Protein AF-A0A370DQH0-F1 (afdb_monomer)

Organism: NCBI:txid2200908

Sequence (135 aa):
MAFMVLGSVLLTGIGASTSDGEEGGSRTAPGDCSPEQKLELQNYVNECCKRGKRACNANQTCDELKANYCKNKRCAEARKNINEACYDGGDEGHKEALCQTRAAITKCVNIMVSENKKCITAKCEPPECNDQEGD

Structure (mmCIF, N/CA/C/O backbone):
data_AF-A0A370DQH0-F1
#
_entry.id   AF-A0A370DQH0-F1
#
loop_
_atom_site.group_PDB
_atom_site.id
_atom_site.type_symbol
_atom_site.label_atom_id
_atom_site.label_alt_id
_atom_site.label_comp_id
_atom_site.label_asym_id
_atom_site.label_entity_id
_atom_site.label_seq_id
_atom_site.pdbx_PDB_ins_code
_atom_site.Cartn_x
_atom_site.Cartn_y
_atom_site.Cartn_z
_atom_site.occupancy
_atom_site.B_iso_or_equiv
_atom_site.auth_seq_id
_atom_site.auth_comp_id
_atom_site.auth_asym_id
_atom_site.auth_atom_id
_atom_site.pdbx_PDB_model_num
ATOM 1 N N . MET A 1 1 ? 11.653 57.136 -53.622 1.00 43.88 1 MET A N 1
ATOM 2 C CA . MET A 1 1 ? 12.457 56.247 -54.483 1.00 43.88 1 MET A CA 1
ATOM 3 C C . MET A 1 1 ? 11.923 54.843 -54.298 1.00 43.88 1 MET A C 1
ATOM 5 O O . MET A 1 1 ? 11.912 54.351 -53.179 1.00 43.88 1 MET A O 1
ATOM 9 N N . ALA A 1 2 ? 11.358 54.289 -55.364 1.00 45.16 2 ALA A N 1
ATOM 10 C CA . ALA A 1 2 ? 10.868 52.923 -55.428 1.00 45.16 2 ALA A CA 1
ATOM 11 C C . ALA A 1 2 ? 12.034 51.988 -55.751 1.00 45.16 2 ALA A C 1
ATOM 13 O O . ALA A 1 2 ? 12.833 52.349 -56.603 1.00 45.16 2 ALA A O 1
ATOM 14 N N . PHE A 1 3 ? 12.073 50.797 -55.154 1.00 47.91 3 PHE A N 1
ATOM 15 C CA . PHE A 1 3 ? 12.552 49.596 -55.839 1.00 47.91 3 PHE A CA 1
ATOM 16 C C . PHE A 1 3 ? 11.735 48.399 -55.355 1.00 47.91 3 PHE A C 1
ATOM 18 O O . PHE A 1 3 ? 11.906 47.888 -54.252 1.00 47.91 3 PHE A O 1
ATOM 25 N N . MET A 1 4 ? 10.797 48.008 -56.215 1.00 45.22 4 MET A N 1
ATOM 26 C CA . MET A 1 4 ? 10.228 46.672 -56.271 1.00 45.22 4 MET A CA 1
ATOM 27 C C . MET A 1 4 ? 11.321 45.711 -56.748 1.00 45.22 4 MET A C 1
ATOM 29 O O . MET A 1 4 ? 11.986 46.004 -57.742 1.00 45.22 4 MET A O 1
ATOM 33 N N . VAL A 1 5 ? 11.454 44.550 -56.108 1.00 56.72 5 VAL A N 1
ATOM 34 C CA . VAL A 1 5 ? 12.062 43.374 -56.738 1.00 56.72 5 VAL A CA 1
ATOM 35 C C . VAL A 1 5 ? 11.067 42.223 -56.658 1.00 56.72 5 VAL A C 1
ATOM 37 O O . VAL A 1 5 ? 10.726 41.722 -55.590 1.00 56.72 5 VAL A O 1
ATOM 40 N N . LEU A 1 6 ? 10.583 41.894 -57.851 1.00 52.44 6 LEU A N 1
ATOM 41 C CA . LEU A 1 6 ? 9.887 40.689 -58.291 1.00 52.44 6 LEU A CA 1
ATOM 42 C C . LEU A 1 6 ? 10.705 39.461 -57.836 1.00 52.44 6 LEU A C 1
ATOM 44 O O . LEU A 1 6 ? 11.912 39.430 -58.030 1.00 52.44 6 LEU A O 1
ATOM 48 N N . GLY A 1 7 ? 10.156 38.485 -57.117 1.00 49.62 7 GLY A N 1
ATOM 49 C CA . GLY A 1 7 ? 9.234 37.489 -57.651 1.00 49.62 7 GLY A CA 1
ATOM 50 C C . GLY A 1 7 ? 10.014 36.264 -58.145 1.00 49.62 7 GLY A C 1
ATOM 51 O O . GLY A 1 7 ? 10.754 36.373 -59.115 1.00 49.62 7 GLY A O 1
ATOM 52 N N . SER A 1 8 ? 9.839 35.104 -57.503 1.00 59.53 8 SER A N 1
ATOM 53 C CA . SER A 1 8 ? 9.912 33.776 -58.140 1.00 59.53 8 SER A CA 1
ATOM 54 C C . SER A 1 8 ? 9.373 32.706 -57.190 1.00 59.53 8 SER A C 1
ATOM 56 O O . SER A 1 8 ? 9.922 32.438 -56.127 1.00 59.53 8 SER A O 1
ATOM 58 N N . VAL A 1 9 ? 8.242 32.148 -57.608 1.00 61.81 9 VAL A N 1
ATOM 59 C CA . VAL A 1 9 ? 7.557 30.965 -57.082 1.00 61.81 9 VAL A CA 1
ATOM 60 C C . VAL A 1 9 ? 8.249 29.722 -57.644 1.00 61.81 9 VAL A C 1
ATOM 62 O O . VAL A 1 9 ? 8.658 29.775 -58.797 1.00 61.81 9 VAL A O 1
ATOM 65 N N . LEU A 1 10 ? 8.323 28.630 -56.874 1.00 53.00 10 LEU A N 1
ATOM 66 C CA . LEU A 1 10 ? 8.240 27.214 -57.302 1.00 53.00 10 LEU A CA 1
ATOM 67 C C . LEU A 1 10 ? 8.283 26.366 -56.008 1.00 53.00 10 LEU A C 1
ATOM 69 O O . LEU A 1 10 ? 9.277 26.384 -55.298 1.00 53.00 10 LEU A O 1
ATOM 73 N N . LEU A 1 11 ? 7.145 25.931 -55.465 1.00 51.28 11 LEU A N 1
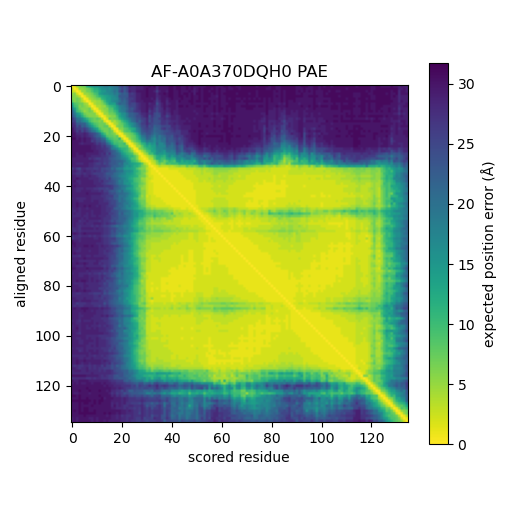ATOM 74 C CA . LEU A 1 11 ? 6.363 24.724 -55.775 1.00 51.28 11 LEU A CA 1
ATOM 75 C C . LEU A 1 11 ? 6.959 23.415 -55.209 1.00 51.28 11 LEU A C 1
ATOM 77 O O . LEU A 1 11 ? 8.107 23.065 -55.454 1.00 51.28 11 LEU A O 1
ATOM 81 N N . THR A 1 12 ? 6.053 22.667 -54.570 1.00 49.97 12 THR A N 1
ATOM 82 C CA . THR A 1 12 ? 6.004 21.213 -54.319 1.00 49.97 12 THR A CA 1
ATOM 83 C C . THR A 1 12 ? 6.847 20.601 -53.199 1.00 49.97 12 THR A C 1
ATOM 85 O O . THR A 1 12 ? 8.065 20.521 -53.266 1.00 49.97 12 THR A O 1
ATOM 88 N N . GLY A 1 13 ? 6.126 20.055 -52.213 1.00 53.56 13 GLY A N 1
ATOM 89 C CA . GLY A 1 13 ? 6.642 19.161 -51.180 1.00 53.56 13 GLY A CA 1
ATOM 90 C C . GLY A 1 13 ? 5.557 18.708 -50.199 1.00 53.56 13 GLY A C 1
ATOM 91 O O . GLY A 1 13 ? 5.629 19.009 -49.016 1.00 53.56 13 GLY A O 1
ATOM 92 N N . ILE A 1 14 ? 4.521 18.039 -50.709 1.00 61.66 14 ILE A N 1
ATOM 93 C CA . ILE A 1 14 ? 3.650 17.129 -49.943 1.00 61.66 14 ILE A CA 1
ATOM 94 C C . ILE A 1 14 ? 4.479 15.948 -49.416 1.00 61.66 14 ILE A C 1
ATOM 96 O O . ILE A 1 14 ? 5.335 15.442 -50.136 1.00 61.66 14 ILE A O 1
ATOM 100 N N . GLY A 1 15 ? 4.184 15.471 -48.208 1.00 49.75 15 GLY A N 1
ATOM 101 C CA . GLY A 1 15 ? 4.763 14.239 -47.659 1.00 49.75 15 GLY A CA 1
ATOM 102 C C . GLY A 1 15 ? 4.825 14.301 -46.139 1.00 49.75 15 GLY A C 1
ATOM 103 O O . GLY A 1 15 ? 5.811 14.746 -45.575 1.00 49.75 15 GLY A O 1
ATOM 104 N N . ALA A 1 16 ? 3.683 14.105 -45.486 1.00 51.62 16 ALA A N 1
ATOM 105 C CA . ALA A 1 16 ? 3.410 12.868 -44.755 1.00 51.62 16 ALA A CA 1
ATOM 106 C C . ALA A 1 16 ? 4.214 12.781 -43.452 1.00 51.62 16 ALA A C 1
ATOM 108 O O . ALA A 1 16 ? 5.340 12.302 -43.395 1.00 51.62 16 ALA A O 1
ATOM 109 N N . SER A 1 17 ? 3.556 13.235 -42.388 1.00 49.81 17 SER A N 1
ATOM 110 C CA . SER A 1 17 ? 3.741 12.720 -41.044 1.00 49.81 17 SER A CA 1
ATOM 111 C C . SER A 1 17 ? 3.643 11.194 -41.093 1.00 49.81 17 SER A C 1
ATOM 113 O O . SER A 1 17 ? 2.547 10.650 -41.196 1.00 49.81 17 SER A O 1
ATOM 115 N N . THR A 1 18 ? 4.775 10.506 -41.019 1.00 45.00 18 THR A N 1
ATOM 116 C CA . THR A 1 18 ? 4.807 9.171 -40.432 1.00 45.00 18 THR A CA 1
ATOM 117 C C . THR A 1 18 ? 5.536 9.315 -39.104 1.00 45.00 18 THR A C 1
ATOM 119 O O . THR A 1 18 ? 6.732 9.105 -38.950 1.00 45.00 18 THR A O 1
ATOM 122 N N . SER A 1 19 ? 4.787 9.763 -38.096 1.00 45.72 19 SER A N 1
ATOM 123 C CA . SER A 1 19 ? 4.982 9.192 -36.771 1.00 45.72 19 SER A CA 1
ATOM 124 C C . SER A 1 19 ? 4.520 7.746 -36.903 1.00 45.72 19 SER A C 1
ATOM 126 O O . SER A 1 19 ? 3.344 7.445 -36.690 1.00 45.72 19 SER A O 1
ATOM 128 N N . ASP A 1 20 ? 5.413 6.902 -37.416 1.00 42.41 20 ASP A N 1
ATOM 129 C CA . ASP A 1 20 ? 5.224 5.467 -37.440 1.00 42.41 20 ASP A CA 1
ATOM 130 C C . ASP A 1 20 ? 4.988 5.041 -35.993 1.00 42.41 20 ASP A C 1
ATOM 132 O O . ASP A 1 20 ? 5.847 5.178 -35.120 1.00 42.41 20 ASP A O 1
ATOM 136 N N . GLY A 1 21 ? 3.753 4.620 -35.728 1.00 49.78 21 GLY A N 1
ATOM 137 C CA . GLY A 1 21 ? 3.436 3.872 -34.535 1.00 49.78 21 GLY A CA 1
ATOM 138 C C . GLY A 1 21 ? 4.179 2.552 -34.628 1.00 49.78 21 GLY A C 1
ATOM 139 O O . GLY A 1 21 ? 3.749 1.645 -35.335 1.00 49.78 21 GLY A O 1
ATOM 140 N N . GLU A 1 22 ? 5.283 2.436 -33.901 1.00 41.12 22 GLU A N 1
ATOM 141 C CA . GLU A 1 22 ? 5.744 1.126 -33.475 1.00 41.12 22 GLU A CA 1
ATOM 142 C C . GLU A 1 22 ? 4.840 0.677 -32.326 1.00 41.12 22 GLU A C 1
ATOM 144 O O . GLU A 1 22 ? 5.103 0.904 -31.146 1.00 41.12 22 GLU A O 1
ATOM 149 N N . GLU A 1 23 ? 3.753 -0.005 -32.696 1.00 52.06 23 GLU A N 1
ATOM 150 C CA . GLU A 1 23 ? 3.172 -1.060 -31.869 1.00 52.06 23 GLU A CA 1
ATOM 151 C C . GLU A 1 23 ? 4.207 -2.189 -31.719 1.00 52.06 23 GLU A C 1
ATOM 153 O O . GLU A 1 23 ? 4.124 -3.258 -32.320 1.00 52.06 23 GLU A O 1
ATOM 158 N N . GLY A 1 24 ? 5.239 -1.926 -30.923 1.00 48.34 24 GLY A N 1
ATOM 159 C CA . GLY A 1 24 ? 6.226 -2.894 -30.485 1.00 48.34 24 GLY A CA 1
ATOM 160 C C . GLY A 1 24 ? 5.869 -3.325 -29.078 1.00 48.34 24 GLY A C 1
ATOM 161 O O . GLY A 1 24 ? 6.402 -2.787 -28.111 1.00 48.34 24 GLY A O 1
ATOM 162 N N . GLY A 1 25 ? 4.956 -4.290 -28.953 1.00 54.38 25 GLY A N 1
ATOM 163 C CA . GLY A 1 25 ? 4.696 -5.000 -27.703 1.00 54.38 25 GLY A CA 1
ATOM 164 C C . GLY A 1 25 ? 5.934 -5.782 -27.271 1.00 54.38 25 GLY A C 1
ATOM 165 O O . GLY A 1 25 ? 5.976 -7.007 -27.390 1.00 54.38 25 GLY A O 1
ATOM 166 N N . SER A 1 26 ? 6.952 -5.071 -26.789 1.00 46.41 26 SER A N 1
ATOM 167 C CA . SER A 1 26 ? 8.106 -5.647 -26.128 1.00 46.41 26 SER A CA 1
ATOM 168 C C . SER A 1 26 ? 7.595 -6.214 -24.817 1.00 46.41 26 SER A C 1
ATOM 170 O O . SER A 1 26 ? 7.402 -5.507 -23.829 1.00 46.41 26 SER A O 1
ATOM 172 N N . ARG A 1 27 ? 7.301 -7.515 -24.820 1.00 51.81 27 ARG A N 1
ATOM 173 C CA . ARG A 1 27 ? 7.301 -8.287 -23.582 1.00 51.81 27 ARG A CA 1
ATOM 174 C C . ARG A 1 27 ? 8.754 -8.379 -23.156 1.00 51.81 27 ARG A C 1
ATOM 176 O O . ARG A 1 27 ? 9.421 -9.380 -23.406 1.00 51.81 27 ARG A O 1
ATOM 183 N N . THR A 1 28 ? 9.255 -7.287 -22.603 1.00 56.41 28 THR A N 1
ATOM 184 C CA . THR A 1 28 ? 10.517 -7.301 -21.904 1.00 56.41 28 THR A CA 1
ATOM 185 C C . THR A 1 28 ? 10.440 -8.329 -20.786 1.00 56.41 28 THR A C 1
ATOM 187 O O . THR A 1 28 ? 9.364 -8.625 -20.251 1.00 56.41 28 THR A O 1
ATOM 190 N N . ALA A 1 29 ? 11.577 -8.960 -20.506 1.00 59.84 29 ALA A N 1
ATOM 191 C CA . ALA A 1 29 ? 11.666 -9.904 -19.409 1.00 59.84 29 ALA A CA 1
ATOM 192 C C . ALA A 1 29 ? 11.179 -9.229 -18.108 1.00 59.84 29 ALA A C 1
ATOM 194 O O . ALA A 1 29 ? 11.258 -8.001 -17.992 1.00 59.84 29 ALA A O 1
ATOM 195 N N . PRO A 1 30 ? 10.661 -9.990 -17.127 1.00 57.16 30 PRO A N 1
ATOM 196 C CA . PRO A 1 30 ? 10.395 -9.443 -15.800 1.00 57.16 30 PRO A CA 1
ATOM 197 C C . PRO A 1 30 ? 11.626 -8.664 -15.317 1.00 57.16 30 PRO A C 1
ATOM 199 O O . PRO A 1 30 ? 12.727 -9.206 -15.330 1.00 57.16 30 PRO A O 1
ATOM 202 N N . GLY A 1 31 ? 11.462 -7.384 -14.963 1.00 65.88 31 GLY A N 1
ATOM 203 C CA . GLY A 1 31 ? 12.598 -6.512 -14.629 1.00 65.88 31 GLY A CA 1
ATOM 204 C C . GLY A 1 31 ? 13.014 -5.496 -15.695 1.00 65.88 31 GLY A C 1
ATOM 205 O O . GLY A 1 31 ? 13.703 -4.542 -15.353 1.00 65.88 31 GLY A O 1
ATOM 206 N N . ASP A 1 32 ? 12.539 -5.621 -16.933 1.00 73.31 32 ASP A N 1
ATOM 207 C CA . ASP A 1 32 ? 12.969 -4.777 -18.055 1.00 73.31 32 ASP A CA 1
ATOM 208 C C . ASP A 1 32 ? 11.830 -3.887 -18.597 1.00 73.31 32 ASP A C 1
ATOM 210 O O . ASP A 1 32 ? 11.658 -3.753 -19.797 1.00 73.31 32 ASP A O 1
ATOM 214 N N . CYS A 1 33 ? 10.996 -3.256 -17.766 1.00 87.06 33 CYS A N 1
ATOM 215 C CA . CYS A 1 33 ? 9.937 -2.364 -18.284 1.00 87.06 33 CYS A CA 1
ATOM 216 C C . CYS A 1 33 ? 10.450 -1.346 -19.320 1.00 87.06 33 CYS A C 1
ATOM 218 O O . CYS A 1 33 ? 11.496 -0.721 -19.114 1.00 87.06 33 CYS A O 1
ATOM 220 N N . SER A 1 34 ? 9.664 -1.105 -20.378 1.00 91.38 34 SER A N 1
ATOM 221 C CA . SER A 1 34 ? 9.924 0.035 -21.265 1.00 91.38 34 SER A CA 1
ATOM 222 C C . SER A 1 34 ? 9.852 1.354 -20.474 1.00 91.38 34 SER A C 1
ATOM 224 O O . SER A 1 34 ? 9.197 1.411 -19.421 1.00 91.38 34 SER A O 1
ATOM 226 N N . PRO A 1 35 ? 10.495 2.437 -20.947 1.00 91.38 35 PRO A N 1
ATOM 227 C CA . PRO A 1 35 ? 10.385 3.748 -20.310 1.00 91.38 35 PRO A CA 1
ATOM 228 C C . PRO A 1 35 ? 8.931 4.202 -20.106 1.00 91.38 35 PRO A C 1
ATOM 230 O O . PRO A 1 35 ? 8.595 4.724 -19.043 1.00 91.38 35 PRO A O 1
ATOM 233 N N . GLU A 1 36 ? 8.062 3.949 -21.084 1.00 92.62 36 GLU A N 1
ATOM 234 C CA . GLU A 1 36 ? 6.638 4.294 -21.065 1.00 92.62 36 GLU A CA 1
ATOM 235 C C . GLU A 1 36 ? 5.880 3.471 -20.018 1.00 92.62 36 GLU A C 1
ATOM 237 O O . GLU A 1 36 ? 5.190 4.041 -19.174 1.00 92.62 36 GLU A O 1
ATOM 242 N N . GLN A 1 37 ? 6.071 2.147 -20.000 1.00 93.12 37 GLN A N 1
ATOM 243 C CA . GLN A 1 37 ? 5.452 1.259 -19.006 1.00 93.12 37 GLN A CA 1
ATOM 244 C C . GLN A 1 37 ? 5.885 1.616 -17.583 1.00 93.12 37 GLN A C 1
ATOM 246 O O . GLN A 1 37 ? 5.074 1.669 -16.656 1.00 93.12 37 GLN A O 1
ATOM 251 N N . LYS A 1 38 ? 7.181 1.889 -17.400 1.00 93.62 38 LYS A N 1
ATOM 252 C CA . LYS A 1 38 ? 7.725 2.307 -16.109 1.00 93.62 38 LYS A CA 1
ATOM 253 C C . LYS A 1 38 ? 7.109 3.630 -15.661 1.00 93.62 38 LYS A C 1
ATOM 255 O O . LYS A 1 38 ? 6.770 3.763 -14.486 1.00 93.62 38 LYS A O 1
ATOM 260 N N . LEU A 1 39 ? 6.962 4.594 -16.571 1.00 94.88 39 LEU A N 1
ATOM 261 C CA . LEU A 1 39 ? 6.333 5.882 -16.287 1.00 94.88 39 LEU A CA 1
ATOM 262 C C . LEU A 1 39 ? 4.868 5.711 -15.870 1.00 94.88 39 LEU A C 1
ATOM 264 O O . LEU A 1 39 ? 4.464 6.264 -14.848 1.00 94.88 39 LEU A O 1
ATOM 268 N N . GLU A 1 40 ? 4.097 4.918 -16.611 1.00 95.50 40 GLU A N 1
ATOM 269 C CA . GLU A 1 40 ? 2.691 4.632 -16.312 1.00 95.50 40 GLU A CA 1
ATOM 270 C C . GLU A 1 40 ? 2.529 3.995 -14.925 1.00 95.50 40 GLU A C 1
ATOM 272 O O . GLU A 1 40 ? 1.815 4.521 -14.067 1.00 95.50 40 GLU A O 1
ATOM 277 N N . LEU A 1 41 ? 3.270 2.920 -14.646 1.00 94.44 41 LEU A N 1
ATOM 278 C CA . LEU A 1 41 ? 3.215 2.230 -13.356 1.00 94.44 41 LEU A CA 1
ATOM 279 C C . LEU A 1 41 ? 3.703 3.119 -12.205 1.00 94.44 41 LEU A C 1
ATOM 281 O O . LEU A 1 41 ? 3.167 3.066 -11.095 1.00 94.44 41 LEU A O 1
ATOM 285 N N . GLN A 1 42 ? 4.693 3.979 -12.452 1.00 95.81 42 GLN A N 1
ATOM 286 C CA . GLN A 1 42 ? 5.172 4.929 -11.455 1.00 95.81 42 GLN A CA 1
ATOM 287 C C . GLN A 1 42 ? 4.140 6.025 -11.162 1.00 95.81 42 GLN A C 1
ATOM 289 O O . GLN A 1 42 ? 3.996 6.418 -9.997 1.00 95.81 42 GLN A O 1
ATOM 294 N N . ASN A 1 43 ? 3.413 6.499 -12.176 1.00 95.56 43 ASN A N 1
ATOM 295 C CA . ASN A 1 43 ? 2.294 7.426 -12.014 1.00 95.56 43 ASN A CA 1
ATOM 296 C C .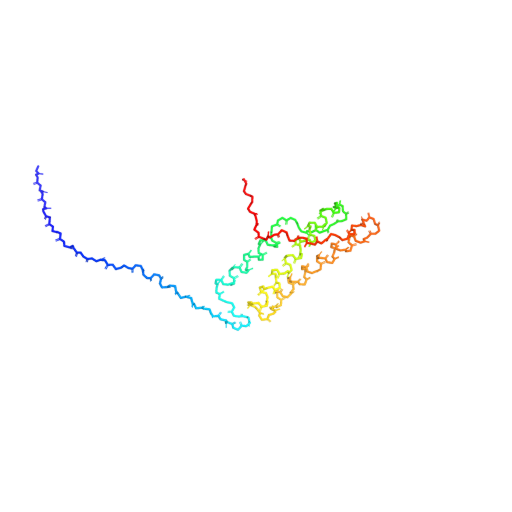 ASN A 1 43 ? 1.163 6.772 -11.225 1.00 95.56 43 ASN A C 1
ATOM 298 O O . ASN A 1 43 ? 0.709 7.354 -10.242 1.00 95.56 43 ASN A O 1
ATOM 302 N N . TYR A 1 44 ? 0.824 5.522 -11.535 1.00 93.81 44 TYR A N 1
ATOM 303 C CA . TYR A 1 44 ? -0.168 4.761 -10.781 1.00 93.81 44 TYR A CA 1
ATOM 304 C C . TYR A 1 44 ? 0.217 4.595 -9.298 1.00 93.81 44 TYR A C 1
ATOM 306 O O . TYR A 1 44 ? -0.601 4.805 -8.395 1.00 93.81 44 TYR A O 1
ATOM 314 N N . VAL A 1 45 ? 1.496 4.317 -9.004 1.00 95.56 45 VAL A N 1
ATOM 315 C CA . VAL A 1 45 ? 2.018 4.342 -7.625 1.00 95.56 45 VAL A CA 1
ATOM 316 C C . VAL A 1 45 ? 1.861 5.727 -7.002 1.00 95.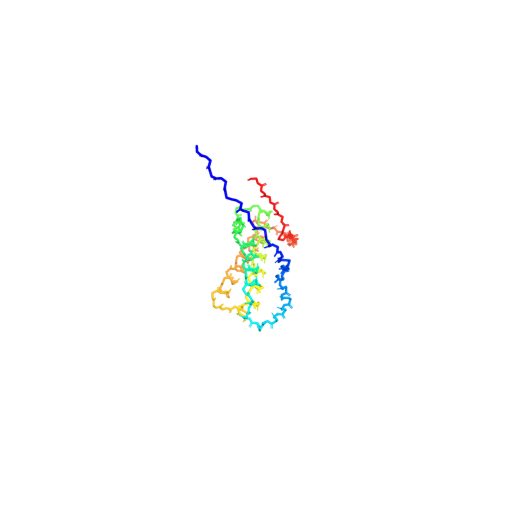56 45 VAL A C 1
ATOM 318 O O . VAL A 1 45 ? 1.453 5.830 -5.845 1.00 95.56 45 VAL A O 1
ATOM 321 N N . ASN A 1 46 ? 2.180 6.802 -7.723 1.00 94.75 46 ASN A N 1
ATOM 322 C CA . ASN A 1 46 ? 2.047 8.161 -7.199 1.00 94.75 46 ASN A CA 1
ATOM 323 C C . ASN A 1 46 ? 0.589 8.489 -6.857 1.00 94.75 46 ASN A C 1
ATOM 325 O O . ASN A 1 46 ? 0.319 8.986 -5.762 1.00 94.75 46 ASN A O 1
ATOM 329 N N . GLU A 1 47 ? -0.347 8.156 -7.734 1.00 93.06 47 GLU A N 1
ATOM 330 C CA . GLU A 1 47 ? -1.774 8.379 -7.523 1.00 93.06 47 GLU A CA 1
ATOM 331 C C . GLU A 1 47 ? -2.294 7.617 -6.304 1.00 93.06 47 GLU A C 1
ATOM 333 O O . GLU A 1 47 ? -2.925 8.209 -5.426 1.00 93.06 47 GLU A O 1
ATOM 338 N N . CYS A 1 48 ? -1.952 6.332 -6.183 1.00 91.94 48 CYS A N 1
ATOM 339 C CA . CYS A 1 48 ? -2.422 5.490 -5.085 1.00 91.94 48 CYS A CA 1
ATOM 340 C C . CYS A 1 48 ? -1.736 5.800 -3.744 1.00 91.94 48 CYS A C 1
ATOM 342 O O . CYS A 1 48 ? -2.345 5.687 -2.676 1.00 91.94 48 CYS A O 1
ATOM 344 N N . CYS A 1 49 ? -0.446 6.149 -3.767 1.00 94.75 49 CYS A N 1
ATOM 345 C CA . CYS A 1 49 ? 0.376 6.246 -2.561 1.00 94.75 49 CYS A CA 1
ATOM 346 C C . CYS A 1 49 ? 0.626 7.678 -2.083 1.00 94.75 49 CYS A C 1
ATOM 348 O O . CYS A 1 49 ? 0.880 7.868 -0.891 1.00 94.75 49 CYS A O 1
ATOM 350 N N . LYS A 1 50 ? 0.615 8.686 -2.957 1.00 89.94 50 LYS A N 1
ATOM 351 C CA . LYS A 1 50 ? 0.973 10.064 -2.576 1.00 89.94 50 LYS A CA 1
ATOM 352 C C . LYS A 1 50 ? -0.240 10.971 -2.385 1.00 89.94 50 LYS A C 1
ATOM 354 O O . LYS A 1 50 ? -0.100 12.022 -1.766 1.00 89.94 50 LYS A O 1
ATOM 359 N N . ARG A 1 51 ? -1.431 10.569 -2.842 1.00 85.75 51 ARG A N 1
ATOM 360 C CA . ARG A 1 51 ? -2.652 11.367 -2.675 1.00 85.75 51 ARG A CA 1
ATOM 361 C C . ARG A 1 51 ? -3.271 11.176 -1.287 1.00 85.75 51 ARG A C 1
ATOM 363 O O . ARG A 1 51 ? -3.688 10.083 -0.903 1.00 85.75 51 ARG A O 1
ATOM 370 N N . GLY A 1 52 ? -3.381 12.283 -0.555 1.00 83.94 52 GLY A N 1
ATOM 371 C CA . GLY A 1 52 ? -4.112 12.376 0.708 1.00 83.94 52 GLY A CA 1
ATOM 372 C C . GLY A 1 52 ? -3.499 11.607 1.886 1.00 83.94 52 G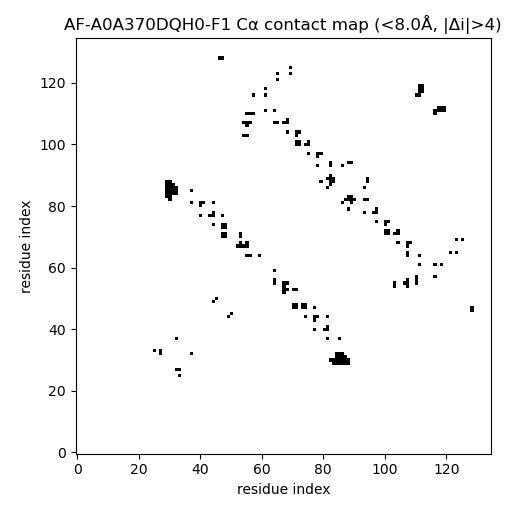LY A C 1
ATOM 373 O O . GLY A 1 52 ? -2.449 10.970 1.804 1.00 83.94 52 GLY A O 1
ATOM 374 N N . LYS A 1 53 ? -4.178 11.675 3.037 1.00 88.50 53 LYS A N 1
ATOM 375 C CA . LYS A 1 53 ? -3.775 10.942 4.246 1.00 88.50 53 LYS A CA 1
ATOM 376 C C . LYS A 1 53 ? -4.112 9.455 4.101 1.00 88.50 53 LYS A C 1
ATOM 378 O O . LYS A 1 53 ? -5.224 9.107 3.708 1.00 88.50 53 LYS A O 1
ATOM 383 N N . ARG A 1 54 ? -3.154 8.596 4.468 1.00 92.81 54 ARG A N 1
ATOM 384 C CA . ARG A 1 54 ? -3.308 7.128 4.534 1.00 92.81 54 ARG A CA 1
ATOM 385 C C . ARG A 1 54 ? -2.986 6.534 5.903 1.00 92.81 54 ARG A C 1
ATOM 387 O O . ARG A 1 54 ? -3.270 5.367 6.144 1.00 92.81 54 ARG A O 1
ATOM 394 N N . ALA A 1 55 ? -2.365 7.295 6.800 1.00 93.25 55 ALA A N 1
ATOM 395 C CA . ALA A 1 55 ? -2.013 6.788 8.121 1.00 93.25 55 ALA A CA 1
ATOM 396 C C . ALA A 1 55 ? -3.278 6.460 8.929 1.00 93.25 55 ALA A C 1
ATOM 398 O O . ALA A 1 55 ? -4.209 7.262 8.965 1.00 93.25 55 ALA A O 1
ATOM 399 N N . CYS A 1 56 ? -3.284 5.303 9.588 1.00 93.94 56 CYS A N 1
ATOM 400 C CA . CYS A 1 56 ? -4.339 4.907 10.515 1.00 93.94 56 CYS A CA 1
ATOM 401 C C . CYS A 1 56 ? -3.939 5.213 11.964 1.00 93.94 56 CYS A C 1
ATOM 403 O O . CYS A 1 56 ? -2.814 4.908 12.380 1.00 93.94 56 CYS A O 1
ATOM 405 N N . ASN A 1 57 ? -4.846 5.815 12.731 1.00 94.81 57 ASN A N 1
ATOM 40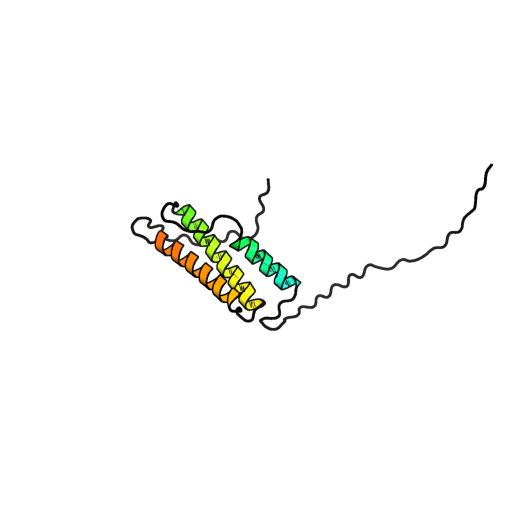6 C CA . ASN A 1 57 ? -4.684 6.119 14.152 1.00 94.81 57 ASN A CA 1
ATOM 407 C C . ASN A 1 57 ? -5.998 5.899 14.929 1.00 94.81 57 ASN A C 1
ATOM 409 O O . ASN A 1 57 ? -7.074 5.848 14.343 1.00 94.81 57 ASN A O 1
ATOM 413 N N . ALA A 1 58 ? -5.905 5.741 16.253 1.00 93.50 58 ALA A N 1
ATOM 414 C CA . ALA A 1 58 ? -7.039 5.337 17.092 1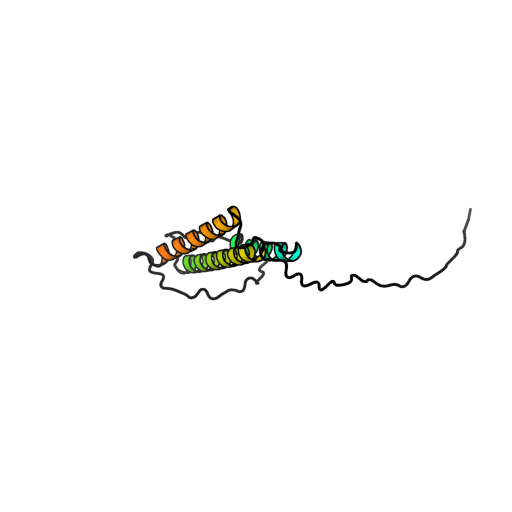.00 93.50 58 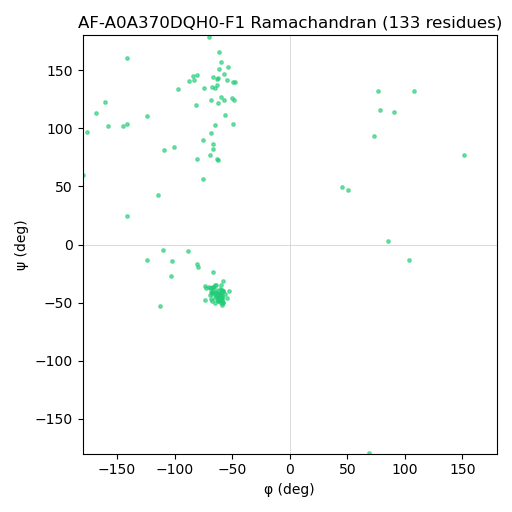ALA A CA 1
ATOM 415 C C . ALA A 1 58 ? -8.174 6.378 17.165 1.00 93.50 58 ALA A C 1
ATOM 417 O O . ALA A 1 58 ? -9.330 6.015 17.403 1.00 93.50 58 ALA A O 1
ATOM 418 N N . ASN A 1 59 ? -7.862 7.654 16.919 1.00 93.62 59 ASN A N 1
ATOM 419 C CA . ASN A 1 59 ? -8.813 8.759 17.045 1.00 93.62 59 ASN A CA 1
ATOM 420 C C . ASN A 1 59 ? -9.743 8.879 15.830 1.00 93.62 59 ASN A C 1
ATOM 422 O O . ASN A 1 59 ? -10.815 9.461 15.943 1.00 93.62 59 ASN A O 1
ATOM 426 N N . GLN A 1 60 ? -9.367 8.297 14.692 1.00 94.12 60 GLN A N 1
ATOM 427 C CA . GLN A 1 60 ? -10.157 8.344 13.460 1.00 94.12 60 GLN A CA 1
ATOM 428 C C . GLN A 1 60 ? -11.470 7.589 13.574 1.00 94.12 60 GLN A C 1
ATOM 430 O O . GLN A 1 60 ? -11.493 6.528 14.180 1.00 94.12 60 GLN A O 1
ATOM 435 N N . THR A 1 61 ? -12.550 8.051 12.957 1.00 93.19 61 THR A N 1
ATOM 436 C CA . THR A 1 61 ? -13.812 7.303 12.878 1.00 93.19 61 THR A CA 1
ATOM 437 C C . THR A 1 61 ? -13.633 5.975 12.133 1.00 93.19 61 THR A C 1
ATOM 439 O O . THR A 1 61 ? -12.628 5.738 11.455 1.00 93.19 61 THR A O 1
ATOM 442 N N . CYS A 1 62 ? -14.611 5.072 12.242 1.00 91.56 62 CYS A N 1
ATOM 443 C CA . CYS A 1 62 ? -14.560 3.830 11.472 1.00 91.56 62 CYS A CA 1
ATOM 444 C C . CYS A 1 62 ? -14.521 4.079 9.960 1.00 91.56 62 CYS A C 1
ATOM 446 O O . CYS A 1 62 ? -13.835 3.342 9.257 1.00 91.56 62 CYS A O 1
ATOM 448 N N . ASP A 1 63 ? -15.197 5.112 9.461 1.00 90.81 63 ASP A N 1
ATOM 449 C CA . ASP A 1 63 ? -15.213 5.417 8.029 1.00 90.81 63 ASP A CA 1
ATOM 450 C C . ASP A 1 63 ? -13.879 6.001 7.560 1.00 90.81 63 ASP A C 1
ATOM 452 O O . ASP A 1 63 ? -13.365 5.603 6.516 1.00 90.81 63 ASP A O 1
ATOM 456 N N . GLU A 1 64 ? -13.235 6.835 8.378 1.00 92.56 64 GLU A N 1
ATOM 457 C CA . GLU A 1 64 ? -11.875 7.312 8.113 1.00 92.56 64 GLU A CA 1
ATOM 458 C C . GLU A 1 64 ? -10.849 6.166 8.110 1.00 92.56 64 GLU A C 1
ATOM 460 O O . GLU A 1 64 ? -9.976 6.108 7.238 1.00 92.56 64 GLU A O 1
ATOM 465 N N . LEU A 1 65 ? -10.953 5.228 9.059 1.00 92.38 65 LEU A N 1
ATOM 466 C CA . LEU A 1 65 ? -10.097 4.039 9.108 1.00 92.38 65 LEU A CA 1
ATOM 467 C C . LEU A 1 65 ? -10.313 3.136 7.893 1.00 92.38 65 LEU A C 1
ATOM 469 O O . LEU A 1 65 ? -9.335 2.688 7.296 1.00 92.38 65 LEU A O 1
ATOM 473 N N . LYS A 1 66 ? -11.571 2.908 7.494 1.00 90.81 66 LYS A N 1
ATOM 474 C CA . LYS A 1 66 ? -11.916 2.146 6.285 1.00 90.81 66 LYS A CA 1
ATOM 475 C C . LYS A 1 66 ? -11.355 2.819 5.034 1.00 90.81 66 LYS A C 1
ATOM 477 O O . LYS A 1 66 ? -10.676 2.160 4.251 1.00 90.81 66 LYS A O 1
ATOM 482 N N . ALA A 1 67 ? -11.559 4.126 4.870 1.00 91.31 67 ALA A N 1
ATOM 483 C CA . ALA A 1 67 ? -11.040 4.876 3.728 1.00 91.31 67 ALA A CA 1
ATOM 484 C C . ALA A 1 67 ? -9.508 4.782 3.641 1.00 91.31 67 ALA A C 1
ATOM 486 O O . ALA A 1 67 ? -8.950 4.515 2.575 1.00 91.31 67 ALA A O 1
ATOM 487 N N . ASN A 1 68 ? -8.811 4.933 4.768 1.00 92.69 68 ASN A N 1
ATOM 488 C CA . ASN A 1 68 ? -7.354 4.837 4.812 1.00 92.69 68 ASN A CA 1
ATOM 489 C C . ASN A 1 68 ? -6.845 3.405 4.598 1.00 92.69 68 ASN A C 1
ATOM 491 O O . ASN A 1 68 ? -5.837 3.212 3.916 1.00 92.69 68 ASN A O 1
ATOM 495 N N . TYR A 1 69 ? -7.547 2.396 5.117 1.00 92.50 69 TYR A N 1
ATOM 496 C CA . TYR A 1 69 ? -7.281 0.987 4.826 1.00 92.50 69 TYR A CA 1
ATOM 497 C C . TYR A 1 69 ? -7.374 0.707 3.318 1.00 92.50 69 TYR A C 1
ATOM 499 O O . TYR A 1 69 ? -6.424 0.172 2.744 1.00 92.50 69 TYR A O 1
ATOM 507 N N . CYS A 1 70 ? -8.449 1.153 2.656 1.00 91.31 70 CYS A N 1
ATOM 508 C CA . CYS A 1 70 ? -8.627 1.009 1.208 1.00 91.31 70 CYS A CA 1
ATOM 509 C C . CYS A 1 70 ? -7.497 1.683 0.416 1.00 91.31 70 CYS A C 1
ATOM 511 O O . CYS A 1 70 ? -6.915 1.061 -0.473 1.00 91.31 70 CYS A O 1
ATOM 513 N N . LYS A 1 71 ? -7.121 2.919 0.773 1.00 92.50 71 LYS A N 1
ATOM 514 C CA . LYS A 1 71 ? -6.002 3.630 0.128 1.00 92.50 71 LYS A CA 1
ATOM 515 C C . LYS A 1 71 ? -4.673 2.886 0.288 1.00 92.50 71 LYS A C 1
ATOM 517 O O . LYS A 1 71 ? -3.910 2.776 -0.668 1.00 92.50 71 LYS A O 1
ATOM 522 N N . ASN A 1 72 ? -4.384 2.341 1.474 1.00 93.56 72 ASN A N 1
ATOM 523 C CA . ASN A 1 72 ? -3.165 1.553 1.677 1.00 93.56 72 ASN A CA 1
ATOM 524 C C . ASN A 1 72 ? -3.175 0.243 0.882 1.00 93.56 72 ASN A C 1
ATOM 526 O O . ASN A 1 72 ? -2.126 -0.131 0.362 1.00 93.56 72 ASN A O 1
ATOM 530 N N . LYS A 1 73 ? -4.326 -0.430 0.736 1.00 92.69 73 LYS A N 1
ATOM 531 C CA . LYS A 1 73 ? -4.423 -1.620 -0.125 1.00 92.69 73 LYS A CA 1
ATOM 532 C C . LYS A 1 73 ? -4.092 -1.301 -1.580 1.00 92.69 73 LYS A C 1
ATOM 534 O O . LYS A 1 73 ? -3.259 -1.996 -2.148 1.00 92.69 73 LYS A O 1
ATOM 539 N N . ARG A 1 74 ? -4.656 -0.226 -2.141 1.00 92.69 74 ARG A N 1
ATOM 540 C CA . ARG A 1 74 ? -4.346 0.211 -3.516 1.00 92.69 74 ARG A CA 1
ATOM 541 C C . ARG A 1 74 ? -2.884 0.584 -3.685 1.00 92.69 74 ARG A C 1
ATOM 543 O O . ARG A 1 74 ? -2.248 0.172 -4.642 1.00 92.69 74 ARG A O 1
ATOM 550 N N . CYS A 1 75 ? -2.318 1.299 -2.713 1.00 95.56 75 CYS A N 1
ATOM 551 C CA . CYS A 1 75 ? -0.890 1.602 -2.722 1.00 95.56 75 CYS A CA 1
ATOM 552 C C . CYS A 1 75 ? -0.029 0.323 -2.711 1.00 95.56 75 CYS A C 1
ATOM 554 O O . CYS A 1 75 ? 0.959 0.244 -3.438 1.00 95.56 75 CYS A O 1
ATOM 556 N N . ALA A 1 76 ? -0.396 -0.696 -1.924 1.00 93.88 76 ALA A N 1
ATOM 557 C CA . ALA A 1 76 ? 0.334 -1.964 -1.900 1.00 93.88 76 ALA A CA 1
ATOM 558 C C . ALA A 1 76 ? 0.205 -2.730 -3.222 1.00 93.88 76 ALA A C 1
ATOM 560 O O . ALA A 1 76 ? 1.177 -3.332 -3.666 1.00 93.88 76 ALA A O 1
ATOM 561 N N . GLU A 1 77 ? -0.966 -2.695 -3.852 1.00 94.44 77 GLU A N 1
ATOM 562 C CA . GLU A 1 77 ? -1.195 -3.285 -5.171 1.00 94.44 77 GLU A CA 1
ATOM 563 C C . GLU A 1 77 ? -0.372 -2.581 -6.255 1.00 94.44 77 GLU A C 1
ATOM 565 O O . GLU A 1 77 ? 0.399 -3.236 -6.944 1.00 94.44 77 GLU A O 1
ATOM 570 N N . ALA A 1 78 ? -0.418 -1.248 -6.328 1.00 95.25 78 ALA A N 1
ATOM 571 C CA . ALA A 1 78 ? 0.389 -0.472 -7.271 1.00 95.25 78 ALA A CA 1
ATOM 572 C C . ALA A 1 78 ? 1.893 -0.754 -7.112 1.00 95.25 78 ALA A C 1
ATOM 574 O O . ALA A 1 78 ? 2.605 -0.956 -8.095 1.00 95.25 78 ALA A O 1
ATOM 575 N N . ARG A 1 79 ? 2.378 -0.831 -5.862 1.00 95.62 79 ARG A N 1
ATOM 576 C CA . ARG A 1 79 ? 3.769 -1.206 -5.572 1.00 95.62 79 ARG A CA 1
ATOM 577 C C . ARG A 1 79 ? 4.087 -2.635 -5.991 1.00 95.62 79 ARG A C 1
ATOM 579 O O . ARG A 1 79 ? 5.150 -2.875 -6.540 1.00 95.62 79 ARG A O 1
ATOM 586 N N . LYS A 1 80 ? 3.187 -3.586 -5.743 1.00 93.56 80 LYS A N 1
ATOM 587 C CA . LYS A 1 80 ? 3.371 -4.966 -6.194 1.00 93.56 80 LYS A CA 1
ATOM 588 C C . LYS A 1 80 ? 3.492 -5.018 -7.722 1.00 93.56 80 LYS A C 1
ATOM 590 O O . LYS A 1 80 ? 4.438 -5.620 -8.214 1.00 93.56 80 LYS A O 1
ATOM 595 N N . ASN A 1 81 ? 2.611 -4.321 -8.438 1.00 93.31 81 ASN A N 1
ATOM 596 C CA . ASN A 1 81 ? 2.581 -4.322 -9.899 1.00 93.31 81 ASN A CA 1
ATOM 597 C C . ASN A 1 81 ? 3.879 -3.764 -10.499 1.00 93.31 81 ASN A C 1
ATOM 599 O O . ASN A 1 81 ? 4.473 -4.415 -11.353 1.00 93.31 81 ASN A O 1
ATOM 603 N N . ILE A 1 82 ? 4.366 -2.606 -10.028 1.00 94.56 82 ILE A N 1
ATOM 604 C CA . ILE A 1 82 ? 5.631 -2.055 -10.540 1.00 94.56 82 ILE A CA 1
ATOM 605 C C . ILE A 1 82 ? 6.833 -2.933 -10.165 1.00 94.56 82 ILE A C 1
ATOM 607 O O . ILE A 1 82 ? 7.732 -3.100 -10.983 1.00 94.56 82 ILE A O 1
ATOM 611 N N . ASN A 1 83 ? 6.845 -3.531 -8.967 1.00 89.06 83 ASN A N 1
ATOM 612 C CA . ASN A 1 83 ? 7.911 -4.440 -8.542 1.00 89.06 83 ASN A CA 1
ATOM 613 C C . ASN A 1 83 ? 7.989 -5.676 -9.448 1.00 89.06 83 ASN A C 1
ATOM 615 O O . ASN A 1 83 ? 9.075 -6.065 -9.864 1.00 89.06 83 ASN A O 1
ATOM 619 N N . GLU A 1 84 ? 6.843 -6.293 -9.738 1.00 89.56 84 GLU A N 1
ATOM 620 C CA . GLU A 1 84 ? 6.754 -7.494 -10.573 1.00 89.56 84 GLU A CA 1
ATOM 621 C C . GLU A 1 84 ? 7.076 -7.193 -12.038 1.00 89.56 84 GLU A C 1
ATOM 623 O O . GLU A 1 84 ? 7.841 -7.931 -12.652 1.00 89.56 84 GLU A O 1
ATOM 628 N N . ALA A 1 85 ? 6.550 -6.094 -12.581 1.00 90.19 85 ALA A N 1
ATOM 629 C CA . ALA A 1 85 ? 6.757 -5.742 -13.981 1.00 90.19 85 ALA A CA 1
ATOM 630 C C . ALA A 1 85 ? 8.178 -5.218 -14.251 1.00 90.19 85 ALA A C 1
ATOM 632 O O . ALA A 1 85 ? 8.837 -5.660 -15.188 1.00 90.19 85 ALA A O 1
ATOM 633 N N . CYS A 1 86 ? 8.664 -4.288 -13.425 1.00 92.88 86 CYS A N 1
ATOM 634 C CA . CYS A 1 86 ? 9.829 -3.465 -13.760 1.00 92.88 86 CYS A CA 1
ATOM 635 C C . CYS A 1 86 ? 11.086 -3.772 -12.952 1.00 92.88 86 CYS A C 1
ATOM 637 O O . CYS A 1 86 ? 12.112 -3.152 -13.210 1.00 92.88 86 CYS A O 1
ATOM 639 N N . TYR A 1 87 ? 11.017 -4.668 -11.963 1.00 90.19 87 TYR A N 1
ATOM 640 C CA . TYR A 1 87 ? 12.135 -4.922 -11.049 1.00 90.19 87 TYR A CA 1
ATOM 641 C C . TYR A 1 87 ? 12.300 -6.405 -10.678 1.00 90.19 87 TYR A C 1
ATOM 643 O O . TYR A 1 87 ? 12.812 -6.696 -9.599 1.00 90.19 87 TYR A O 1
ATOM 651 N N . ASP A 1 88 ? 11.827 -7.334 -11.517 1.00 88.50 88 ASP A N 1
ATOM 652 C CA . ASP A 1 88 ? 11.933 -8.790 -11.306 1.00 88.50 88 ASP A CA 1
ATOM 653 C C . ASP A 1 88 ? 11.442 -9.234 -9.907 1.00 88.50 88 ASP A C 1
ATOM 655 O O . ASP A 1 88 ? 12.110 -9.915 -9.128 1.00 88.50 88 ASP A O 1
ATOM 659 N N . GLY A 1 89 ? 10.267 -8.730 -9.516 1.00 80.19 89 GLY A N 1
ATOM 660 C CA . GLY A 1 89 ? 9.691 -8.950 -8.183 1.00 80.19 89 GLY A CA 1
ATOM 661 C C . GLY A 1 89 ? 10.173 -7.968 -7.103 1.00 80.19 89 GLY A C 1
ATOM 662 O O . GLY A 1 89 ? 9.751 -8.065 -5.945 1.00 80.19 89 GLY A O 1
ATOM 663 N N . GLY A 1 90 ? 11.000 -6.988 -7.467 1.00 84.50 90 GLY A N 1
ATOM 664 C CA . GLY A 1 90 ? 11.454 -5.875 -6.637 1.00 84.50 90 GLY A CA 1
ATOM 665 C C . GLY A 1 90 ? 12.918 -5.992 -6.212 1.00 84.50 90 GLY A C 1
ATOM 666 O O . GLY A 1 90 ? 13.340 -7.007 -5.652 1.00 84.50 90 GLY A O 1
ATOM 667 N N . ASP A 1 91 ? 13.673 -4.906 -6.373 1.00 88.62 91 ASP A N 1
ATOM 668 C CA . ASP A 1 91 ? 14.938 -4.710 -5.659 1.00 88.62 91 ASP A CA 1
ATOM 669 C C . ASP A 1 91 ? 14.704 -4.455 -4.155 1.00 88.62 91 ASP A C 1
ATOM 671 O O . ASP A 1 91 ? 13.567 -4.438 -3.673 1.00 88.62 91 ASP A O 1
ATOM 675 N N . GLU A 1 92 ? 15.781 -4.292 -3.387 1.00 87.31 92 GLU A N 1
ATOM 676 C CA . GLU A 1 92 ? 15.714 -4.086 -1.936 1.00 87.31 92 GLU A CA 1
ATOM 677 C C . GLU A 1 92 ? 14.813 -2.901 -1.545 1.00 87.31 92 GLU A C 1
ATOM 679 O O . GLU A 1 92 ? 13.937 -3.047 -0.688 1.00 87.31 92 GLU A O 1
ATOM 684 N N . GLY A 1 93 ? 14.949 -1.756 -2.220 1.00 85.56 93 GLY A N 1
ATOM 685 C CA . GLY A 1 93 ? 14.152 -0.562 -1.934 1.00 85.56 93 GLY A CA 1
ATOM 686 C C . GLY A 1 93 ? 12.678 -0.744 -2.297 1.00 85.56 93 GLY A C 1
ATOM 687 O O . GLY A 1 93 ? 11.781 -0.356 -1.543 1.00 85.56 93 GLY A O 1
ATOM 688 N N . HIS A 1 94 ? 12.409 -1.389 -3.428 1.00 88.81 94 HIS A N 1
ATOM 689 C CA . HIS A 1 94 ? 11.062 -1.702 -3.896 1.00 88.81 94 HIS A CA 1
ATOM 690 C C . HIS A 1 94 ? 10.351 -2.722 -2.994 1.00 88.81 94 HIS A C 1
ATOM 692 O O . HIS A 1 94 ? 9.161 -2.561 -2.681 1.00 88.81 94 HIS A O 1
ATOM 698 N N . LYS A 1 95 ? 11.071 -3.748 -2.525 1.00 85.44 95 LYS A N 1
ATOM 699 C CA . LYS A 1 95 ? 10.576 -4.741 -1.560 1.00 85.44 95 LYS A CA 1
ATOM 700 C C . LYS A 1 95 ? 10.270 -4.102 -0.212 1.00 85.44 95 LYS A C 1
ATOM 702 O O . LYS A 1 95 ? 9.181 -4.320 0.324 1.00 85.44 95 LYS A O 1
ATOM 707 N N . GLU A 1 96 ? 11.175 -3.271 0.294 1.00 86.38 96 GLU A N 1
ATOM 708 C CA . GLU A 1 96 ? 10.983 -2.563 1.558 1.00 86.38 96 GLU A CA 1
ATOM 709 C C . GLU A 1 96 ? 9.769 -1.629 1.491 1.00 86.38 96 GLU A C 1
ATOM 711 O O . GLU A 1 96 ? 8.898 -1.657 2.361 1.00 86.38 96 GLU A O 1
ATOM 716 N N . ALA A 1 97 ? 9.612 -0.870 0.406 1.00 88.06 97 ALA A N 1
ATOM 717 C CA . ALA A 1 97 ? 8.479 0.038 0.269 1.00 88.06 97 ALA A CA 1
ATOM 718 C C . ALA A 1 97 ? 7.119 -0.694 0.203 1.00 88.06 97 ALA A C 1
ATOM 720 O O . ALA A 1 97 ? 6.107 -0.206 0.728 1.00 88.06 97 ALA A O 1
ATOM 721 N N . LEU A 1 98 ? 7.072 -1.883 -0.412 1.00 88.88 98 LEU A N 1
ATOM 722 C CA . LEU A 1 98 ? 5.895 -2.755 -0.373 1.00 88.88 98 LEU A CA 1
ATOM 723 C C . LEU A 1 98 ? 5.657 -3.311 1.041 1.00 88.88 98 LEU A C 1
ATOM 725 O O . LEU A 1 98 ? 4.515 -3.312 1.510 1.00 88.88 98 LEU A O 1
ATOM 729 N N . CYS A 1 99 ? 6.717 -3.729 1.739 1.00 80.50 99 CYS A N 1
ATOM 730 C CA . CYS A 1 99 ? 6.663 -4.209 3.121 1.00 80.50 99 CYS A CA 1
ATOM 731 C C . CYS A 1 99 ? 6.076 -3.149 4.066 1.00 80.50 99 CYS A C 1
ATOM 733 O O . CYS A 1 99 ? 5.084 -3.408 4.752 1.00 80.50 99 CYS A O 1
ATOM 735 N N . GLN A 1 100 ? 6.589 -1.918 4.020 1.00 83.94 100 GLN A N 1
ATOM 736 C CA . GLN A 1 100 ? 6.090 -0.792 4.815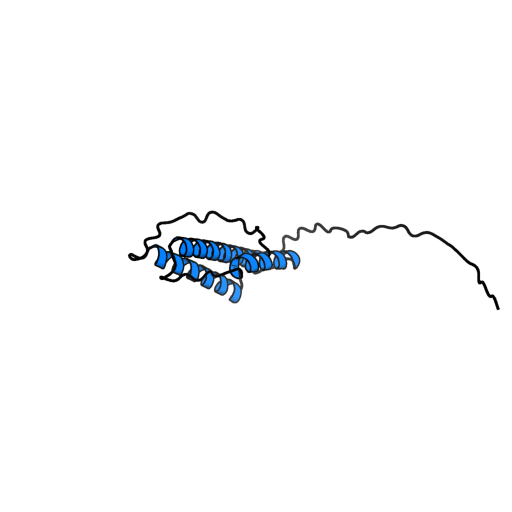 1.00 83.94 100 GLN A CA 1
ATOM 737 C C . GLN A 1 100 ? 4.613 -0.496 4.541 1.00 83.94 100 GLN A C 1
ATOM 739 O O . GLN A 1 100 ? 3.835 -0.220 5.459 1.00 83.94 100 GLN A O 1
ATOM 744 N N . THR A 1 101 ? 4.193 -0.592 3.278 1.00 89.06 101 THR A N 1
ATOM 745 C CA . THR A 1 101 ? 2.789 -0.378 2.914 1.00 89.06 101 THR A CA 1
ATOM 746 C C . THR A 1 101 ? 1.899 -1.485 3.489 1.00 89.06 101 THR A C 1
ATOM 748 O O . THR A 1 101 ? 0.841 -1.193 4.046 1.00 89.06 101 THR A O 1
ATOM 751 N N . ARG A 1 102 ? 2.346 -2.748 3.456 1.00 87.38 102 ARG A N 1
ATOM 752 C CA . ARG A 1 102 ? 1.650 -3.869 4.112 1.00 87.38 102 ARG A CA 1
ATOM 753 C C . ARG A 1 102 ? 1.580 -3.693 5.629 1.00 87.38 102 ARG A C 1
ATOM 755 O O . ARG A 1 102 ? 0.518 -3.907 6.207 1.00 87.38 102 ARG A O 1
ATOM 762 N N . ALA A 1 103 ? 2.650 -3.223 6.267 1.00 85.44 103 ALA A N 1
ATOM 763 C CA . ALA A 1 103 ? 2.644 -2.909 7.695 1.00 85.44 103 ALA A CA 1
ATOM 764 C C . ALA A 1 103 ? 1.615 -1.814 8.042 1.00 85.44 103 ALA A C 1
ATOM 766 O O . ALA A 1 103 ? 0.905 -1.922 9.045 1.00 85.44 103 ALA A O 1
ATOM 767 N N . ALA A 1 104 ? 1.458 -0.797 7.186 1.00 88.62 104 ALA A N 1
ATOM 768 C CA . ALA A 1 104 ? 0.425 0.225 7.352 1.00 88.62 104 ALA A CA 1
ATOM 769 C C . ALA A 1 104 ? -0.999 -0.354 7.256 1.00 88.62 104 ALA A C 1
ATOM 771 O O . ALA A 1 104 ? -1.861 0.023 8.052 1.00 88.62 104 ALA A O 1
ATOM 772 N N . ILE A 1 105 ? -1.239 -1.307 6.345 1.00 91.25 105 ILE A N 1
ATOM 773 C CA . ILE A 1 105 ? -2.515 -2.041 6.251 1.00 91.25 105 ILE A CA 1
ATOM 774 C C . ILE A 1 105 ? -2.792 -2.784 7.563 1.00 91.25 105 ILE A C 1
ATOM 776 O O . ILE A 1 105 ? -3.867 -2.618 8.141 1.00 91.25 105 ILE A O 1
ATOM 780 N N . THR A 1 106 ? -1.822 -3.555 8.063 1.00 89.06 106 THR A N 1
ATOM 781 C CA . THR A 1 106 ? -1.947 -4.297 9.329 1.00 89.06 106 THR A CA 1
ATOM 782 C C . THR A 1 106 ? -2.245 -3.363 10.497 1.00 89.06 106 THR A C 1
ATOM 784 O O . THR A 1 106 ? -3.110 -3.655 11.319 1.00 89.06 106 THR A O 1
ATOM 787 N N . LYS A 1 107 ? -1.605 -2.189 10.543 1.00 92.31 107 LYS A N 1
ATOM 788 C CA . LYS A 1 107 ? -1.896 -1.170 11.557 1.00 92.31 107 LYS A CA 1
ATOM 789 C C . LYS A 1 107 ? -3.357 -0.714 11.513 1.00 92.31 107 LYS A C 1
ATOM 791 O O . LYS A 1 107 ? -3.984 -0.617 12.565 1.00 92.31 107 LYS A O 1
ATOM 796 N N . CYS A 1 108 ? -3.906 -0.446 10.325 1.00 92.38 108 CYS A N 1
ATOM 797 C CA . CYS A 1 108 ? -5.322 -0.097 10.179 1.00 92.38 108 CYS A CA 1
ATOM 798 C C . CYS A 1 108 ? -6.225 -1.215 10.710 1.00 92.38 108 CYS A C 1
ATOM 800 O O . CYS A 1 108 ? -7.115 -0.944 11.512 1.00 92.38 108 CYS A O 1
ATOM 802 N N . VAL A 1 109 ? -5.952 -2.465 10.321 1.00 91.19 109 VAL A N 1
ATOM 803 C CA . VAL A 1 109 ? -6.728 -3.637 10.757 1.00 91.19 109 VAL A CA 1
ATOM 804 C C . VAL A 1 109 ? -6.697 -3.782 12.275 1.00 91.19 109 VAL A C 1
ATOM 806 O O . VAL A 1 109 ? -7.758 -3.896 12.879 1.00 91.19 109 VAL A O 1
ATOM 809 N N . ASN A 1 110 ? -5.523 -3.689 12.902 1.00 92.19 110 ASN A N 1
ATOM 810 C CA . ASN A 1 110 ? -5.381 -3.800 14.356 1.00 92.19 110 ASN A CA 1
ATOM 811 C C . ASN A 1 110 ? -6.226 -2.759 15.102 1.00 92.19 110 ASN A C 1
ATOM 813 O O . ASN A 1 110 ? -6.847 -3.075 16.113 1.00 92.19 110 ASN A O 1
ATOM 817 N N . ILE A 1 111 ? -6.291 -1.526 14.589 1.00 93.44 111 ILE A N 1
ATOM 818 C CA . ILE A 1 111 ? -7.149 -0.486 15.169 1.00 93.44 111 ILE A CA 1
ATOM 819 C C . ILE A 1 111 ? -8.622 -0.833 14.942 1.00 93.44 111 ILE A C 1
ATOM 821 O O . ILE A 1 111 ? -9.411 -0.770 15.881 1.00 93.44 111 ILE A O 1
ATOM 825 N N . MET A 1 112 ? -8.996 -1.224 13.722 1.00 91.31 112 MET A N 1
ATOM 826 C CA . MET A 1 112 ? -10.377 -1.554 13.365 1.00 91.31 112 MET A CA 1
ATOM 827 C C . MET A 1 112 ? -10.942 -2.709 14.198 1.00 91.31 112 MET A C 1
ATOM 829 O O . MET A 1 112 ? -12.095 -2.635 14.608 1.00 91.31 112 MET A O 1
ATOM 833 N N . VAL A 1 113 ? -10.152 -3.744 14.491 1.00 91.69 113 VAL A N 1
ATOM 834 C CA . VAL A 1 113 ? -10.605 -4.903 15.285 1.00 91.69 113 VAL A CA 1
ATOM 835 C C . VAL A 1 113 ? -10.427 -4.723 16.795 1.00 91.69 113 VAL A C 1
ATOM 837 O O . VAL A 1 113 ? -10.873 -5.574 17.560 1.00 91.69 113 VAL A O 1
ATOM 840 N N . SER A 1 114 ? -9.792 -3.633 17.239 1.00 91.25 114 SER A N 1
ATOM 841 C CA . SER A 1 114 ? -9.600 -3.366 18.667 1.00 91.25 114 SER A CA 1
ATOM 842 C C . SER A 1 114 ? -10.933 -3.216 19.404 1.00 91.25 114 SER A C 1
ATOM 844 O O . SER A 1 114 ? -11.926 -2.744 18.839 1.00 91.25 114 SER A O 1
ATOM 846 N N . GLU A 1 115 ? -10.944 -3.567 20.692 1.00 83.81 115 GLU A N 1
ATOM 847 C CA . GLU A 1 115 ? -12.155 -3.564 21.524 1.00 83.81 115 GLU A CA 1
ATOM 848 C C . GLU A 1 115 ? -12.840 -2.193 21.594 1.00 83.81 115 GLU A C 1
ATOM 850 O O . GLU A 1 115 ? -14.067 -2.118 21.670 1.00 83.81 115 GLU A O 1
ATOM 855 N N . ASN A 1 116 ? -12.051 -1.121 21.504 1.00 83.75 116 ASN A N 1
ATOM 856 C CA . ASN A 1 116 ? -12.521 0.261 21.565 1.00 83.75 116 ASN A CA 1
ATOM 857 C C . ASN A 1 116 ? -13.097 0.773 20.238 1.00 83.75 116 ASN A C 1
ATOM 859 O O . ASN A 1 116 ? -13.750 1.814 20.226 1.00 83.75 116 ASN A O 1
ATOM 863 N N . LYS A 1 117 ? -12.824 0.095 19.114 1.00 88.00 117 LYS A N 1
ATOM 864 C CA . LYS A 1 117 ? -13.226 0.564 17.781 1.00 88.00 117 LYS A CA 1
ATOM 865 C C . LYS A 1 117 ? -14.274 -0.320 17.123 1.00 88.00 117 LYS A C 1
ATOM 867 O O . LYS A 1 117 ? -15.296 0.196 16.687 1.00 88.00 117 LYS A O 1
ATOM 872 N N . LYS A 1 118 ? -14.010 -1.631 17.050 1.00 86.31 118 LYS A N 1
ATOM 873 C CA . LYS A 1 118 ? -14.898 -2.653 16.465 1.00 86.31 118 LYS A CA 1
ATOM 874 C C . LYS A 1 118 ? -15.509 -2.239 15.112 1.00 86.31 118 LYS A C 1
ATOM 876 O O . LYS A 1 118 ? -16.708 -2.368 14.881 1.00 86.31 118 LYS A O 1
ATOM 881 N N . CYS A 1 119 ? -14.674 -1.771 14.188 1.00 81.62 119 CYS A N 1
ATOM 882 C CA . CYS A 1 119 ? -15.050 -1.463 12.808 1.00 81.62 119 CYS A CA 1
ATOM 883 C C . CYS A 1 119 ? -15.078 -2.749 11.966 1.00 81.62 119 CYS A C 1
ATOM 885 O O . CYS A 1 119 ? -14.163 -3.009 11.181 1.00 81.62 119 CYS A O 1
ATOM 887 N N . ILE A 1 120 ? -16.098 -3.585 12.159 1.00 69.88 120 ILE A N 1
ATOM 888 C CA . ILE A 1 120 ? -16.235 -4.858 11.438 1.00 69.88 120 ILE A CA 1
ATOM 889 C C . ILE A 1 120 ? -16.393 -4.586 9.927 1.00 69.88 120 ILE A C 1
ATOM 891 O O . ILE A 1 120 ? -16.937 -3.562 9.508 1.00 69.88 120 ILE A O 1
ATOM 895 N N . THR A 1 121 ? -15.785 -5.461 9.126 1.00 64.81 121 THR A N 1
ATOM 896 C CA . THR A 1 121 ? -15.253 -5.220 7.779 1.00 64.81 121 THR A CA 1
ATOM 897 C C . THR A 1 121 ? -16.263 -4.692 6.758 1.00 64.81 121 THR A C 1
ATOM 899 O O . THR A 1 121 ? -17.252 -5.339 6.430 1.00 64.81 121 THR A O 1
ATOM 902 N N . ALA A 1 122 ? -15.938 -3.548 6.153 1.00 51.03 122 ALA A N 1
ATOM 903 C CA . ALA A 1 122 ? -16.447 -3.196 4.833 1.00 51.03 122 ALA A CA 1
ATOM 904 C C . ALA A 1 122 ? -15.497 -3.792 3.788 1.00 51.03 122 ALA A C 1
ATOM 906 O O . ALA A 1 122 ? -14.275 -3.783 3.978 1.00 51.03 122 ALA A O 1
ATOM 907 N N . LYS A 1 123 ? -16.042 -4.313 2.686 1.00 59.12 123 LYS A N 1
ATOM 908 C CA . LYS A 1 123 ? -15.233 -4.597 1.500 1.00 59.12 123 LYS A CA 1
ATOM 909 C C . LYS A 1 123 ? -14.513 -3.301 1.117 1.00 59.12 123 LYS A C 1
ATOM 911 O O . LYS A 1 123 ? -15.089 -2.219 1.217 1.00 59.12 123 LYS A O 1
ATOM 916 N N . CYS A 1 124 ? -13.258 -3.401 0.685 1.00 60.06 124 CYS A N 1
ATOM 917 C CA . CYS A 1 124 ? -12.708 -2.343 -0.147 1.00 60.06 124 CYS A CA 1
ATOM 918 C C . CYS A 1 124 ? -13.491 -2.413 -1.447 1.00 60.06 124 CYS A C 1
ATOM 920 O O . CYS A 1 124 ? -13.088 -3.137 -2.353 1.00 60.06 124 CYS A O 1
ATOM 922 N N . GLU A 1 125 ? -14.637 -1.748 -1.525 1.00 48.78 125 GLU A N 1
ATOM 923 C CA . GLU A 1 125 ? -15.128 -1.404 -2.842 1.00 48.78 125 GLU A CA 1
ATOM 924 C C . GLU A 1 125 ? -14.042 -0.525 -3.472 1.00 48.78 125 GLU A C 1
ATOM 926 O O . GLU A 1 125 ? -13.507 0.379 -2.810 1.00 48.78 125 GLU A O 1
ATOM 931 N N . PRO A 1 126 ? -13.566 -0.869 -4.673 1.00 40.97 126 PRO A N 1
ATOM 932 C CA . PRO A 1 126 ? -12.706 0.030 -5.412 1.00 40.97 126 PRO A CA 1
ATOM 933 C C . PRO A 1 126 ? -13.539 1.294 -5.690 1.00 40.97 126 PRO A C 1
ATOM 935 O O . PRO A 1 126 ? -14.609 1.191 -6.272 1.00 40.97 126 PRO A O 1
ATOM 938 N N . PRO A 1 127 ? -13.102 2.484 -5.244 1.00 42.88 127 PRO A N 1
ATOM 939 C CA . PRO A 1 127 ? -13.047 3.534 -6.241 1.00 42.88 127 PRO A CA 1
ATOM 940 C C . PRO A 1 127 ? -11.954 3.195 -7.230 1.00 42.88 127 PRO A C 1
ATOM 942 O O . PRO A 1 127 ? -10.815 2.944 -6.815 1.00 42.88 127 PRO A O 1
ATOM 945 N N . GLU A 1 128 ? -12.336 3.138 -8.499 1.00 33.66 128 GLU A N 1
ATOM 946 C CA . GLU A 1 128 ? -11.398 3.146 -9.607 1.00 33.66 128 GLU A CA 1
ATOM 947 C C . GLU A 1 128 ? -10.389 4.273 -9.370 1.00 33.66 128 GLU A C 1
ATOM 949 O O . GLU A 1 128 ? -10.718 5.339 -8.843 1.00 33.66 128 GLU A O 1
ATOM 954 N N . CYS A 1 129 ? -9.121 4.025 -9.675 1.00 36.22 129 CYS A N 1
ATOM 955 C CA . CYS A 1 129 ? -8.090 5.055 -9.641 1.00 36.22 129 CYS A CA 1
ATOM 956 C C . CYS A 1 129 ? -8.255 5.967 -10.865 1.00 36.22 129 CYS A C 1
ATOM 958 O O . CYS A 1 129 ? -7.356 6.079 -11.678 1.00 36.22 129 CYS A O 1
ATOM 960 N N . ASN A 1 130 ? -9.440 6.543 -11.011 1.00 41.69 130 ASN A N 1
ATOM 961 C CA . ASN A 1 130 ? -9.820 7.606 -11.914 1.00 41.69 130 ASN A CA 1
ATOM 962 C C . ASN A 1 130 ? -11.052 8.220 -11.268 1.00 41.69 130 ASN A C 1
ATOM 964 O O . ASN A 1 130 ? -12.105 7.609 -11.278 1.00 41.69 130 ASN A O 1
ATOM 968 N N . ASP A 1 131 ? -10.865 9.360 -10.615 1.00 31.81 131 ASP A N 1
ATOM 969 C CA . ASP A 1 131 ? -11.787 10.477 -10.747 1.00 31.81 131 ASP A CA 1
ATOM 970 C C . ASP A 1 131 ? -11.060 11.742 -10.295 1.00 31.81 131 ASP A C 1
ATOM 972 O O . ASP A 1 131 ? -10.444 11.848 -9.226 1.00 31.81 131 ASP A O 1
ATOM 976 N N . GLN A 1 132 ? -11.040 12.665 -11.241 1.00 40.62 132 GLN A N 1
ATOM 977 C CA . GLN A 1 132 ? -10.625 14.040 -11.111 1.00 40.62 132 GLN A CA 1
ATOM 978 C C . GLN A 1 132 ? -11.572 14.736 -10.134 1.00 40.62 132 GLN A C 1
ATOM 980 O O . GLN A 1 132 ? -12.779 14.616 -10.275 1.00 40.62 132 GLN A O 1
ATOM 985 N N . GLU A 1 133 ? -11.038 15.549 -9.231 1.00 33.03 133 GLU A N 1
ATOM 986 C CA . GLU A 1 133 ? -11.743 16.755 -8.803 1.00 33.03 133 GLU A CA 1
ATOM 987 C C . GLU A 1 133 ? -10.687 17.844 -8.643 1.00 33.03 133 GLU A C 1
ATOM 989 O O . GLU A 1 133 ? -9.835 17.805 -7.750 1.00 33.03 133 GLU A O 1
ATOM 994 N N . GLY A 1 134 ? -10.678 18.729 -9.637 1.00 36.91 134 GLY A N 1
ATOM 995 C CA . GLY A 1 134 ? -10.150 20.069 -9.495 1.00 36.91 134 GLY A CA 1
ATOM 996 C C . GLY A 1 134 ? -11.220 20.975 -8.897 1.00 36.91 134 GLY A C 1
ATOM 997 O O . GLY A 1 134 ? -12.402 20.810 -9.190 1.00 36.91 134 GLY A O 1
ATOM 998 N N . ASP A 1 135 ? -10.759 21.911 -8.080 1.00 30.44 135 ASP A N 1
ATOM 999 C CA . ASP A 1 135 ? -10.991 23.348 -8.242 1.00 30.44 135 ASP A CA 1
ATOM 1000 C C . ASP A 1 135 ? -9.688 24.053 -7.829 1.00 30.44 135 ASP A C 1
ATOM 1002 O O . ASP A 1 135 ? -9.140 23.695 -6.755 1.00 30.44 135 ASP A O 1
#

Radius of gyration: 26.05 Å; Cα contacts (8 Å, |Δi|>4): 120; chains: 1; bounding box: 32×66×80 Å

Nearest PDB structures (foldseek):
  3nvo-assembly1_A  TM=4.188E-01  e=5.225E+00  Salmonella enterica subsp. enterica serovar Typhimurium

Foldseek 3Di:
DDDDDDDDDDDDDDDDDPPPPPPPPPPDDFQADDPVRLVVLVVQLCLLPVPDDQADDLVDALVRLQVSLLSLVSNLVSLQVSCRRNPVRHDPVSVVSSVVSVVRNVVSVCSCVDPSHVSPDDPSPDPDSDDDDDD

Mean predicted aligned error: 13.62 Å

Solvent-accessible surface area (backbone atoms only — not comparable to full-atom values): 8211 Å² total; per-residue (Å²): 138,88,82,87,79,84,85,86,89,84,85,89,83,88,80,78,90,71,81,71,79,76,87,66,85,73,80,48,58,68,35,48,50,51,74,65,58,47,48,52,40,50,48,49,29,43,60,38,60,66,59,74,84,47,84,60,62,86,86,53,52,62,65,56,38,50,54,17,34,42,39,28,50,46,23,31,48,32,40,48,51,39,19,40,46,42,34,57,63,29,48,73,70,53,43,48,55,33,48,54,32,49,54,50,33,51,51,25,49,55,47,27,68,28,93,90,58,57,45,75,84,73,78,72,69,76,75,66,100,71,78,89,82,84,132

Secondary structure (DSSP, 8-state):
---------------------------PPTT---HHHHHHHHHHHHHHHHSS-----TTS-HHHHHHHHHH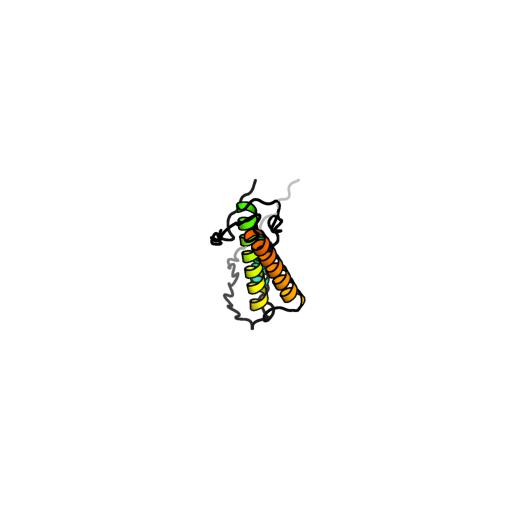HHHHHHHHHHHHHHHSTT--HHHHHHHHHHHHHHHHHHHHHHSTTT--PPPP-PPPPS------

pLDDT: mean 76.25, std 20.62, range [30.44, 95.81]

InterPro domains:
  IPR029118 Novel toxin 16 [PF15523] (30-110)